Protein AF-A0A926TEL1-F1 (afdb_monomer_lite)

Structure (mmCIF, N/CA/C/O backbone):
data_AF-A0A926TEL1-F1
#
_entry.id   AF-A0A926TEL1-F1
#
loop_
_atom_site.group_PDB
_atom_site.id
_atom_site.type_symbol
_atom_site.label_atom_id
_atom_site.label_alt_id
_atom_site.label_comp_id
_atom_site.label_asym_id
_atom_site.label_entity_id
_atom_site.label_seq_id
_a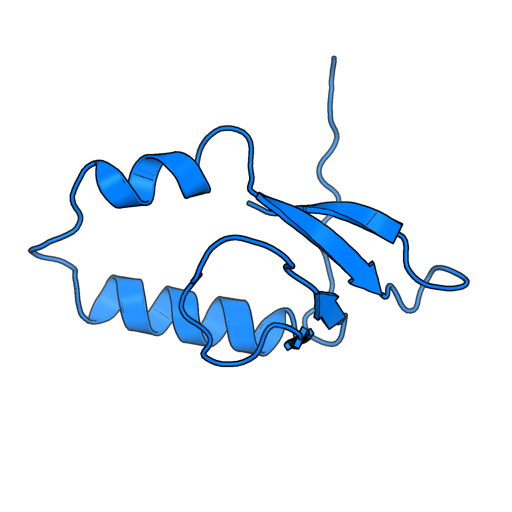tom_site.pdbx_PDB_ins_code
_atom_site.Cartn_x
_atom_site.Cartn_y
_atom_site.Cartn_z
_atom_site.occupancy
_atom_site.B_iso_or_equiv
_atom_site.auth_seq_id
_atom_site.auth_comp_id
_atom_site.auth_asym_id
_atom_site.auth_atom_id
_atom_site.pdbx_PDB_model_num
ATOM 1 N N . MET A 1 1 ? -14.152 5.781 -18.885 1.00 36.34 1 MET A N 1
ATOM 2 C CA . MET A 1 1 ? -14.744 5.652 -17.538 1.00 36.34 1 MET A CA 1
ATOM 3 C C . MET A 1 1 ? -13.811 6.385 -16.596 1.00 36.34 1 MET A C 1
ATOM 5 O O . MET A 1 1 ? -12.618 6.157 -16.691 1.00 36.34 1 MET A O 1
ATOM 9 N N . ASN A 1 2 ? -14.306 7.326 -15.789 1.00 45.81 2 ASN A N 1
ATOM 10 C CA . ASN A 1 2 ? -13.484 7.971 -14.762 1.00 45.81 2 ASN A CA 1
ATOM 11 C C . ASN A 1 2 ? -13.374 6.997 -13.589 1.00 45.81 2 ASN A C 1
ATOM 13 O O . ASN A 1 2 ? -14.183 7.054 -12.667 1.00 45.81 2 ASN A O 1
ATOM 17 N N . GLU A 1 3 ? -12.425 6.070 -13.661 1.00 56.38 3 GLU A N 1
ATOM 18 C CA . GLU A 1 3 ? -11.984 5.306 -12.496 1.00 56.38 3 GLU A CA 1
ATOM 19 C C . GLU A 1 3 ? -11.286 6.303 -11.566 1.00 56.38 3 GLU A C 1
ATOM 21 O O . GLU A 1 3 ? -10.104 6.613 -11.705 1.00 56.38 3 GLU A O 1
ATOM 26 N N . GLN A 1 4 ? -12.077 6.936 -10.698 1.00 67.00 4 GLN A N 1
ATOM 27 C CA . GLN A 1 4 ? -11.579 7.869 -9.698 1.00 67.00 4 GLN A CA 1
ATOM 28 C C . GLN A 1 4 ? -10.853 7.042 -8.645 1.00 67.00 4 GLN A C 1
ATOM 30 O O . GLN A 1 4 ? -11.466 6.530 -7.713 1.00 67.00 4 GLN A O 1
ATOM 35 N N . PHE A 1 5 ? -9.547 6.870 -8.836 1.00 73.44 5 PHE A N 1
ATOM 36 C CA . PHE A 1 5 ? -8.667 6.390 -7.783 1.00 73.44 5 PHE A CA 1
ATOM 37 C C . PHE A 1 5 ? -8.835 7.316 -6.582 1.00 73.44 5 PHE A C 1
ATOM 39 O O . PHE A 1 5 ? -8.588 8.521 -6.676 1.00 73.44 5 PHE A O 1
ATOM 46 N N . GLU A 1 6 ? -9.294 6.757 -5.470 1.00 79.88 6 GLU A N 1
ATOM 47 C CA . GLU A 1 6 ? -9.361 7.486 -4.216 1.00 79.88 6 GLU A CA 1
ATOM 48 C C . GLU A 1 6 ? -8.030 7.334 -3.477 1.00 79.88 6 GLU A C 1
ATOM 50 O O . GLU A 1 6 ? -7.500 6.222 -3.404 1.00 79.88 6 GLU A O 1
ATOM 55 N N . PRO A 1 7 ? -7.482 8.424 -2.917 1.00 82.44 7 PRO A N 1
ATOM 56 C CA . PRO A 1 7 ? -6.279 8.332 -2.112 1.00 82.44 7 PRO A CA 1
ATOM 57 C C . PRO A 1 7 ? -6.555 7.491 -0.864 1.00 82.44 7 PRO A C 1
ATOM 59 O O . PRO A 1 7 ? -7.564 7.683 -0.176 1.00 82.44 7 PRO A O 1
ATOM 62 N N . LEU A 1 8 ? -5.633 6.576 -0.575 1.00 85.25 8 LEU A N 1
ATOM 63 C CA . LEU A 1 8 ? -5.621 5.819 0.668 1.00 85.25 8 LEU A CA 1
ATOM 64 C C . LEU A 1 8 ? -4.809 6.565 1.731 1.00 85.25 8 LEU A C 1
ATOM 66 O O . LEU A 1 8 ? -3.853 7.278 1.422 1.00 85.25 8 LEU A O 1
ATOM 70 N N . SER A 1 9 ? -5.194 6.402 2.991 1.00 87.50 9 SER A N 1
ATOM 71 C CA . SER A 1 9 ? -4.439 6.923 4.131 1.00 87.50 9 SER A CA 1
ATOM 72 C C . SER A 1 9 ? -3.261 6.007 4.460 1.00 87.50 9 SER A C 1
ATOM 74 O O . SER A 1 9 ? -3.356 4.793 4.308 1.00 87.50 9 SER A O 1
ATOM 76 N N . ASN A 1 10 ? -2.176 6.570 4.997 1.00 87.25 10 ASN A N 1
ATOM 77 C CA . ASN A 1 10 ? -0.954 5.828 5.330 1.00 87.25 10 ASN A CA 1
ATOM 78 C C . ASN A 1 10 ? -1.184 4.640 6.276 1.00 87.25 10 ASN A C 1
ATOM 80 O O . ASN A 1 10 ? -0.437 3.665 6.228 1.00 87.25 10 ASN A O 1
ATOM 84 N N . ASP A 1 11 ? -2.196 4.719 7.140 1.00 89.31 11 ASP A N 1
ATOM 85 C CA . ASP A 1 11 ? -2.522 3.648 8.079 1.00 89.31 11 ASP A CA 1
ATOM 86 C C . ASP A 1 11 ? -3.369 2.524 7.471 1.00 89.31 11 ASP A C 1
ATOM 88 O O . ASP A 1 11 ? -3.479 1.461 8.088 1.00 89.31 11 ASP A O 1
ATOM 92 N N . GLU A 1 12 ? -3.998 2.750 6.313 1.00 89.38 12 GLU A N 1
ATOM 93 C CA . GLU A 1 12 ? -4.811 1.734 5.645 1.00 89.38 12 GLU A CA 1
ATOM 94 C C . GLU A 1 12 ? -3.928 0.577 5.180 1.00 89.38 12 GLU A C 1
ATOM 96 O O . GLU A 1 12 ? -2.730 0.730 4.930 1.00 89.38 12 GLU A O 1
ATOM 101 N N . VAL A 1 13 ? -4.519 -0.614 5.122 1.00 90.00 13 VAL A N 1
ATOM 102 C CA . VAL A 1 13 ? -3.775 -1.852 4.881 1.00 90.00 13 VAL A CA 1
ATOM 103 C C . VAL A 1 13 ? -4.108 -2.372 3.497 1.00 90.00 13 VAL A C 1
ATOM 105 O O . VAL A 1 13 ? -5.275 -2.495 3.137 1.00 90.00 13 VAL A O 1
ATOM 108 N N . LEU A 1 14 ? -3.078 -2.707 2.735 1.00 88.44 14 LEU A N 1
ATOM 109 C CA . LEU A 1 14 ? -3.185 -3.339 1.433 1.00 88.44 14 LEU A CA 1
ATOM 110 C C . LEU A 1 14 ? -2.816 -4.813 1.539 1.00 88.44 14 LEU A C 1
ATOM 112 O O . LEU A 1 14 ? -1.897 -5.194 2.264 1.00 88.44 14 LEU A O 1
ATOM 116 N N . PHE A 1 15 ? -3.535 -5.634 0.786 1.00 86.88 15 PHE A N 1
ATOM 117 C CA . PHE A 1 15 ? -3.212 -7.021 0.515 1.00 86.88 15 PHE A CA 1
ATOM 118 C C . PHE A 1 15 ? -3.068 -7.229 -0.990 1.00 86.88 15 PHE A C 1
ATOM 120 O O . PHE A 1 15 ? -3.971 -6.897 -1.759 1.00 86.88 15 PHE A O 1
ATOM 127 N N . VAL A 1 16 ? -1.943 -7.803 -1.408 1.00 82.19 16 VAL A N 1
ATOM 128 C CA . VAL A 1 16 ? -1.653 -8.124 -2.808 1.00 82.19 16 VAL A CA 1
ATOM 129 C C . VAL A 1 16 ? -1.344 -9.615 -2.906 1.00 82.19 16 VAL A C 1
ATOM 131 O O . VAL A 1 16 ? -0.399 -10.119 -2.303 1.00 82.19 16 VAL A O 1
ATOM 134 N N . SER A 1 17 ? -2.183 -10.329 -3.657 1.00 69.69 17 SER A N 1
ATOM 135 C CA . SER A 1 17 ? -2.133 -11.790 -3.812 1.00 69.69 17 SER A CA 1
ATOM 136 C C . SER A 1 17 ? -1.061 -12.243 -4.811 1.00 69.69 17 SER A C 1
ATOM 138 O O . SER A 1 17 ? -0.431 -13.287 -4.634 1.00 69.69 17 SER A O 1
ATOM 140 N N . VAL A 1 18 ? -0.843 -11.458 -5.871 1.00 59.88 18 VAL A N 1
ATOM 141 C CA . VAL A 1 18 ? 0.020 -11.823 -6.999 1.00 59.88 18 VA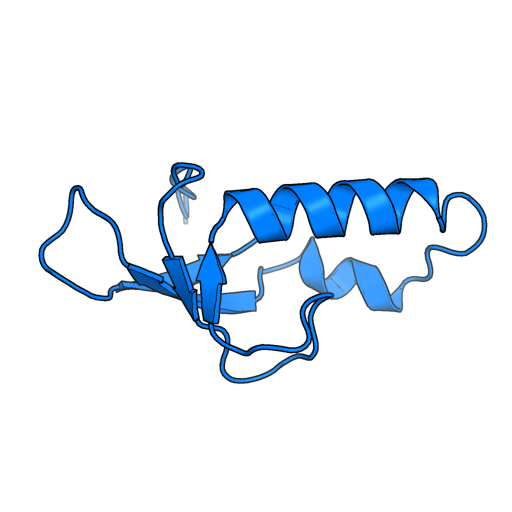L A CA 1
ATOM 142 C C . VAL A 1 18 ? 0.833 -10.609 -7.430 1.00 59.88 18 VAL A C 1
ATOM 144 O O . VAL A 1 18 ? 0.289 -9.533 -7.645 1.00 59.88 18 VAL A O 1
ATOM 147 N N . GLY A 1 19 ? 2.141 -10.812 -7.569 1.00 56.94 19 GLY A N 1
ATOM 148 C CA . GLY A 1 19 ? 3.109 -9.760 -7.860 1.00 56.94 19 GLY A CA 1
ATOM 149 C C . GLY A 1 19 ? 3.973 -9.507 -6.634 1.00 56.94 19 GLY A C 1
ATOM 150 O O . GLY A 1 19 ? 3.512 -8.974 -5.630 1.00 56.94 19 GLY A O 1
ATOM 151 N N . ARG A 1 20 ? 5.243 -9.919 -6.700 1.00 52.91 20 ARG A N 1
ATOM 152 C CA . ARG A 1 20 ? 6.268 -9.480 -5.747 1.00 52.91 20 ARG A CA 1
ATOM 153 C C . ARG A 1 20 ? 6.530 -7.998 -5.996 1.00 52.91 20 ARG A C 1
ATOM 155 O O . ARG A 1 20 ? 7.489 -7.631 -6.662 1.00 52.91 20 ARG A O 1
ATOM 162 N N . ILE A 1 21 ? 5.646 -7.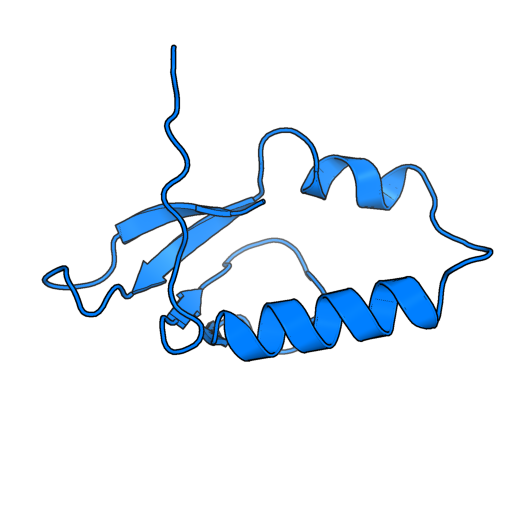154 -5.504 1.00 57.44 21 ILE A N 1
ATOM 163 C CA . ILE A 1 21 ? 5.913 -5.732 -5.396 1.00 57.44 21 ILE A CA 1
ATOM 164 C C . ILE A 1 21 ? 6.721 -5.567 -4.125 1.00 57.44 21 ILE A C 1
ATOM 166 O O . ILE A 1 21 ? 6.214 -6.017 -3.109 1.00 57.44 21 ILE A O 1
ATOM 170 N N . LEU A 1 22 ? 7.908 -4.951 -4.220 1.00 61.91 22 LEU A N 1
ATOM 171 C CA . LEU A 1 22 ? 8.800 -4.338 -3.205 1.00 61.91 22 LEU A CA 1
ATOM 172 C C . LEU A 1 22 ? 8.843 -4.888 -1.756 1.00 61.91 22 LEU A C 1
ATOM 174 O O . LEU A 1 22 ? 9.915 -4.967 -1.164 1.00 61.91 22 LEU A O 1
ATOM 178 N N . MET A 1 23 ? 7.714 -5.277 -1.185 1.00 65.12 23 MET A N 1
ATOM 179 C CA . MET A 1 23 ? 7.490 -5.902 0.107 1.00 65.12 23 MET A CA 1
ATOM 180 C C . MET A 1 23 ? 7.604 -7.436 0.050 1.00 65.12 23 MET A C 1
ATOM 182 O O . MET A 1 23 ? 7.111 -8.111 -0.853 1.00 65.12 23 MET A O 1
ATOM 186 N N . ALA A 1 24 ? 8.223 -8.020 1.079 1.00 67.81 24 ALA A N 1
ATOM 187 C CA . ALA A 1 24 ? 8.312 -9.476 1.244 1.00 67.81 24 ALA A CA 1
ATOM 188 C C . ALA A 1 24 ? 6.994 -10.114 1.728 1.00 67.81 24 ALA A C 1
ATOM 190 O O . ALA A 1 24 ? 6.787 -11.314 1.546 1.00 67.81 24 ALA A O 1
ATOM 191 N N . ASN A 1 25 ? 6.123 -9.315 2.352 1.00 78.06 25 ASN A N 1
ATOM 192 C CA . ASN A 1 25 ? 4.846 -9.753 2.901 1.00 78.06 25 ASN A CA 1
ATOM 193 C C . ASN A 1 25 ? 3.700 -9.377 1.953 1.00 78.06 25 ASN A C 1
ATOM 195 O O . ASN A 1 25 ? 3.725 -8.286 1.388 1.00 78.06 25 ASN A O 1
ATOM 199 N N . PRO A 1 26 ? 2.666 -10.224 1.824 1.00 81.38 26 PRO A N 1
ATOM 200 C CA . PRO A 1 26 ? 1.518 -9.933 0.970 1.00 81.38 26 PRO A CA 1
ATOM 201 C C . PRO A 1 26 ? 0.563 -8.900 1.584 1.00 81.38 26 PRO A C 1
ATOM 203 O O . PRO A 1 26 ? -0.299 -8.392 0.880 1.00 81.38 26 PRO A O 1
ATOM 206 N N . THR A 1 27 ? 0.695 -8.596 2.881 1.00 86.81 27 THR A N 1
ATOM 207 C CA . THR A 1 27 ? -0.093 -7.585 3.598 1.00 86.81 27 THR A CA 1
ATOM 208 C C . THR A 1 27 ? 0.834 -6.542 4.208 1.00 86.81 27 THR A C 1
ATOM 210 O O . THR A 1 27 ? 1.783 -6.912 4.901 1.00 86.81 27 THR A O 1
ATOM 213 N N . PHE A 1 28 ? 0.553 -5.262 3.983 1.00 87.50 28 PHE A N 1
ATOM 214 C CA . PHE A 1 28 ? 1.358 -4.139 4.475 1.00 87.50 28 PHE A CA 1
ATOM 215 C C . PHE A 1 28 ? 0.527 -2.855 4.548 1.00 87.50 28 PHE A C 1
ATOM 217 O O . PHE A 1 28 ? -0.525 -2.750 3.914 1.00 87.50 28 PHE A O 1
ATOM 224 N N . LYS A 1 29 ? 0.979 -1.867 5.323 1.00 90.31 29 LYS A N 1
ATOM 225 C CA . LYS A 1 29 ? 0.355 -0.538 5.336 1.00 90.31 29 LYS A CA 1
ATOM 226 C C . LYS A 1 29 ? 0.713 0.267 4.087 1.00 90.31 29 LYS A C 1
ATOM 228 O O . LYS A 1 29 ? 1.798 0.115 3.531 1.00 90.31 29 LYS A O 1
ATOM 233 N N . VAL A 1 30 ? -0.162 1.193 3.699 1.00 87.75 30 VAL A N 1
ATOM 234 C CA . VAL A 1 30 ? 0.095 2.134 2.593 1.00 87.75 30 VAL A CA 1
ATOM 235 C C . VAL A 1 30 ? 1.353 2.965 2.855 1.00 87.75 30 VAL A C 1
ATOM 237 O O . VAL A 1 30 ? 2.156 3.138 1.947 1.00 87.75 30 VAL A O 1
ATOM 240 N N . GLY A 1 31 ? 1.577 3.415 4.093 1.00 88.00 31 GLY A N 1
ATOM 241 C CA . GLY A 1 31 ? 2.799 4.144 4.452 1.00 88.00 31 GLY A CA 1
ATOM 242 C C . GLY A 1 31 ? 4.073 3.325 4.218 1.00 88.00 31 GLY A C 1
ATOM 243 O O . GLY A 1 31 ? 5.021 3.830 3.631 1.00 88.00 31 GLY A O 1
ATOM 244 N N . GLU A 1 32 ? 4.062 2.037 4.577 1.00 86.75 32 GLU A N 1
ATOM 245 C CA . GLU A 1 32 ? 5.208 1.143 4.348 1.00 86.75 32 GLU A CA 1
ATOM 246 C C . GLU A 1 32 ? 5.472 0.931 2.853 1.00 86.75 32 GLU A C 1
ATOM 248 O O . GLU A 1 32 ? 6.625 0.858 2.433 1.00 86.75 32 GLU A O 1
ATOM 253 N N . LEU A 1 33 ? 4.410 0.866 2.040 1.00 83.19 33 LEU A N 1
ATOM 254 C CA . LEU A 1 33 ? 4.541 0.797 0.587 1.00 83.19 33 LEU A CA 1
ATOM 255 C C . LEU A 1 33 ? 5.183 2.068 0.021 1.00 83.19 33 LEU A C 1
ATOM 257 O O . LEU A 1 33 ? 6.059 1.965 -0.833 1.00 83.19 33 LEU A O 1
ATOM 261 N N . LEU A 1 34 ? 4.756 3.249 0.480 1.00 83.38 34 LEU A N 1
ATOM 262 C CA . LEU A 1 34 ? 5.300 4.532 0.027 1.00 83.38 34 LEU A CA 1
ATOM 263 C C . LEU A 1 34 ? 6.774 4.686 0.409 1.00 83.38 34 LEU A C 1
ATOM 265 O O . LEU A 1 34 ? 7.570 5.111 -0.426 1.00 83.38 34 LEU A O 1
ATOM 269 N N . ASP A 1 35 ? 7.143 4.291 1.627 1.00 86.81 35 ASP A N 1
ATOM 270 C CA . ASP A 1 35 ? 8.534 4.304 2.085 1.00 86.81 35 ASP A CA 1
ATOM 271 C C . ASP A 1 35 ? 9.395 3.336 1.256 1.00 86.81 35 ASP A C 1
ATOM 273 O O . ASP A 1 35 ? 10.470 3.704 0.779 1.00 86.81 35 ASP A O 1
ATOM 277 N N . ALA A 1 36 ? 8.906 2.113 1.017 1.00 80.88 36 ALA A N 1
ATOM 278 C CA . ALA A 1 36 ? 9.599 1.124 0.193 1.00 80.88 36 ALA A CA 1
ATOM 279 C C . ALA A 1 36 ? 9.721 1.568 -1.273 1.00 80.88 36 ALA A C 1
ATOM 281 O O . ALA A 1 36 ? 10.750 1.326 -1.905 1.00 80.88 36 ALA A O 1
ATOM 282 N N . LEU A 1 37 ? 8.693 2.231 -1.810 1.00 79.06 37 LEU A N 1
ATOM 283 C CA . LEU A 1 37 ? 8.709 2.803 -3.152 1.00 79.06 37 LEU A CA 1
ATOM 284 C C . LEU A 1 37 ? 9.733 3.931 -3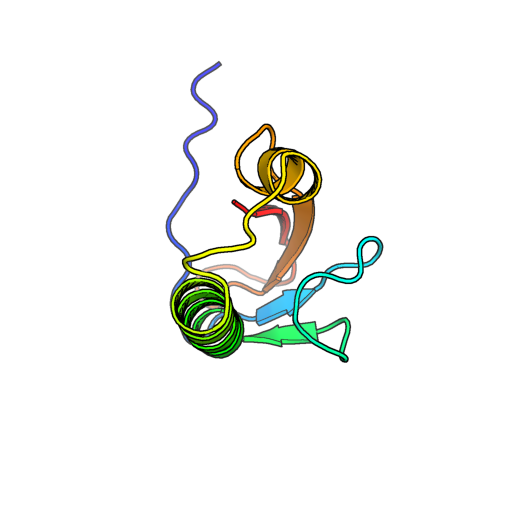.246 1.00 79.06 37 LEU A C 1
ATOM 286 O O . LEU A 1 37 ? 10.566 3.897 -4.145 1.00 79.06 37 LEU A O 1
ATOM 290 N N . ALA A 1 38 ? 9.717 4.884 -2.313 1.00 81.69 38 ALA A N 1
ATOM 291 C CA . ALA A 1 38 ? 10.679 5.981 -2.274 1.00 81.69 38 ALA A CA 1
ATOM 292 C C . ALA A 1 38 ? 12.120 5.458 -2.199 1.00 81.69 38 ALA A C 1
ATOM 294 O O . ALA A 1 38 ? 12.969 5.890 -2.975 1.00 81.69 38 ALA A O 1
ATOM 295 N N . GLN A 1 39 ? 12.370 4.465 -1.340 1.00 80.56 39 GLN A N 1
ATOM 296 C CA . GLN A 1 39 ? 13.675 3.816 -1.240 1.00 80.56 39 GLN A CA 1
ATOM 297 C C . GLN A 1 39 ? 14.069 3.129 -2.554 1.00 80.56 39 GLN A C 1
ATOM 299 O O . GLN A 1 39 ? 15.195 3.287 -3.015 1.00 80.56 39 GLN A O 1
ATOM 304 N N . ALA A 1 40 ? 13.144 2.408 -3.193 1.00 74.81 40 ALA A N 1
ATOM 305 C CA . ALA A 1 40 ? 13.409 1.740 -4.463 1.00 74.81 40 ALA A CA 1
ATOM 306 C C . ALA A 1 40 ? 13.687 2.724 -5.610 1.00 74.81 40 ALA A C 1
ATOM 308 O O . ALA A 1 40 ? 14.489 2.400 -6.480 1.00 74.81 40 ALA A O 1
ATOM 309 N N . VAL A 1 41 ? 13.040 3.897 -5.614 1.00 73.38 41 VAL A N 1
ATOM 310 C CA . VAL A 1 41 ? 13.302 4.989 -6.568 1.00 73.38 41 VAL A CA 1
ATOM 311 C C . VAL A 1 41 ? 14.710 5.542 -6.348 1.00 73.38 41 VAL A C 1
ATOM 313 O O . VAL A 1 41 ? 15.479 5.642 -7.296 1.00 73.38 41 VAL A O 1
ATOM 316 N N . SER A 1 42 ? 15.063 5.858 -5.098 1.00 75.50 42 SER A N 1
ATOM 317 C CA . SER A 1 42 ? 16.380 6.402 -4.747 1.00 75.50 42 SER A CA 1
ATOM 318 C C . SER A 1 42 ? 17.525 5.416 -4.999 1.00 75.50 42 SER A C 1
ATOM 320 O O . SER A 1 42 ? 18.593 5.824 -5.441 1.00 75.50 42 SER A O 1
ATOM 322 N N . ASP A 1 43 ? 17.314 4.120 -4.760 1.00 71.31 43 ASP A N 1
ATOM 323 C CA . ASP A 1 43 ? 18.342 3.091 -4.965 1.00 71.31 43 ASP A CA 1
ATOM 324 C C . ASP A 1 43 ? 18.535 2.715 -6.446 1.00 71.31 43 ASP A C 1
ATOM 326 O O . ASP A 1 43 ? 19.551 2.112 -6.798 1.00 71.31 43 ASP A O 1
ATOM 330 N N . ARG A 1 44 ? 17.565 3.032 -7.318 1.00 63.25 44 ARG A N 1
ATOM 331 C CA . ARG A 1 44 ? 17.540 2.621 -8.735 1.00 63.25 44 ARG A CA 1
ATOM 332 C C . ARG A 1 44 ? 17.481 3.780 -9.729 1.00 63.25 44 ARG A C 1
ATOM 334 O O . ARG A 1 44 ? 17.079 3.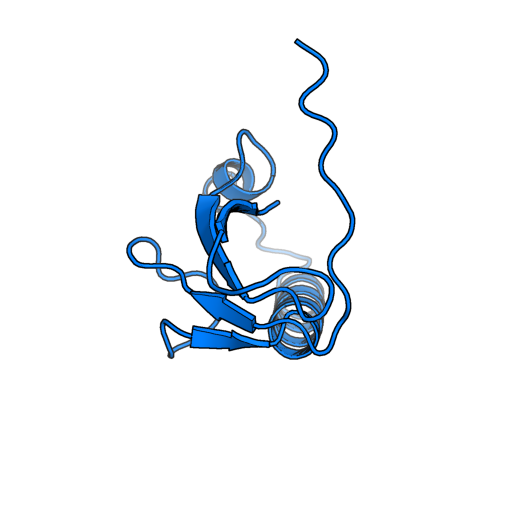550 -10.866 1.00 63.25 44 ARG A O 1
ATOM 341 N N . GLU A 1 45 ? 17.920 4.986 -9.356 1.00 56.25 45 GLU A N 1
ATOM 342 C CA . GLU A 1 45 ? 17.935 6.150 -10.267 1.00 56.25 45 GLU A CA 1
ATOM 343 C C . GLU A 1 45 ? 18.635 5.876 -11.623 1.00 56.25 45 GLU A C 1
ATOM 345 O O . GLU A 1 45 ? 18.313 6.539 -12.605 1.00 56.25 45 GLU A O 1
ATOM 350 N N . ASP A 1 46 ? 19.520 4.870 -11.714 1.00 56.72 46 ASP A N 1
ATOM 351 C CA . ASP A 1 46 ? 20.230 4.471 -12.947 1.00 56.72 46 ASP A CA 1
ATOM 352 C C . ASP A 1 46 ? 19.652 3.216 -13.664 1.00 56.72 46 ASP A C 1
ATOM 354 O O . ASP A 1 46 ? 20.015 2.955 -14.807 1.00 56.72 46 ASP A O 1
ATOM 358 N N . ASP A 1 47 ? 18.753 2.433 -13.040 1.00 55.09 47 ASP A N 1
ATOM 359 C CA . ASP A 1 47 ? 18.381 1.062 -13.486 1.00 55.09 47 ASP A CA 1
ATOM 360 C C . ASP A 1 47 ? 16.853 0.817 -13.534 1.00 55.09 47 ASP A C 1
ATOM 362 O O . ASP A 1 47 ? 16.359 -0.308 -13.420 1.00 55.09 47 ASP A O 1
ATOM 366 N N . TRP A 1 48 ? 16.053 1.878 -13.665 1.00 59.03 48 TRP A N 1
ATOM 367 C CA . TRP A 1 48 ? 14.605 1.746 -13.850 1.00 59.03 48 TRP A CA 1
ATOM 368 C C . TRP A 1 48 ? 14.272 1.282 -15.277 1.00 59.03 48 TRP A C 1
ATOM 370 O O . TRP A 1 48 ? 14.140 2.085 -16.196 1.00 59.03 48 TRP A O 1
ATOM 380 N N . SER A 1 49 ? 14.154 -0.037 -15.458 1.00 53.62 49 SER A N 1
ATOM 381 C CA . SER A 1 49 ? 13.725 -0.667 -16.714 1.00 53.62 49 SER A CA 1
ATOM 382 C C . SER A 1 49 ? 12.198 -0.688 -16.891 1.00 53.62 49 SER A C 1
ATOM 384 O O . SER A 1 49 ? 11.446 -0.611 -15.910 1.00 53.62 49 SER A O 1
ATOM 386 N N . ASP A 1 50 ? 11.764 -0.889 -18.145 1.00 52.22 50 ASP A N 1
ATOM 387 C CA . ASP A 1 50 ? 10.369 -1.048 -18.600 1.00 52.22 50 ASP A CA 1
ATOM 388 C C . ASP A 1 50 ? 9.559 -2.111 -17.815 1.00 52.22 50 ASP A C 1
ATOM 390 O O . ASP A 1 50 ? 8.329 -2.087 -17.804 1.00 52.22 50 ASP A O 1
ATOM 394 N N . ASP A 1 51 ? 10.215 -3.036 -17.099 1.00 51.38 51 ASP A N 1
ATOM 395 C CA . ASP A 1 51 ? 9.542 -4.026 -16.240 1.00 51.38 51 ASP A CA 1
ATOM 396 C C . ASP A 1 51 ? 8.806 -3.384 -15.044 1.00 51.38 51 ASP A C 1
ATOM 398 O O . ASP A 1 51 ? 7.871 -3.975 -14.500 1.00 51.38 51 ASP A O 1
ATOM 402 N N . ASN A 1 52 ? 9.183 -2.163 -14.638 1.00 54.75 52 ASN A N 1
ATOM 403 C CA . ASN A 1 52 ? 8.498 -1.415 -13.574 1.00 54.75 52 ASN A CA 1
ATOM 404 C C . ASN A 1 52 ? 7.305 -0.587 -14.095 1.00 54.75 52 ASN A C 1
ATOM 406 O O . ASN A 1 52 ? 6.475 -0.126 -13.309 1.00 54.75 52 ASN A O 1
ATOM 410 N N . GLU A 1 53 ? 7.186 -0.420 -15.414 1.00 54.06 53 GLU A N 1
ATOM 411 C CA . GLU A 1 53 ? 6.176 0.425 -16.062 1.00 54.06 53 GLU A CA 1
ATOM 412 C C . GLU A 1 53 ? 4.761 -0.156 -15.921 1.00 54.06 53 GLU A C 1
ATOM 414 O O . GLU A 1 53 ? 3.781 0.576 -15.773 1.00 54.06 53 GLU A O 1
ATOM 419 N N . GLY A 1 54 ? 4.656 -1.488 -15.841 1.00 53.44 54 GLY A N 1
ATOM 420 C CA . GLY A 1 54 ? 3.394 -2.192 -15.606 1.00 53.44 54 GLY A CA 1
ATOM 421 C C . GLY A 1 54 ? 2.720 -1.831 -14.279 1.00 53.44 54 GLY A C 1
ATOM 422 O O . GLY A 1 54 ? 1.507 -1.991 -14.149 1.00 53.44 54 GLY A O 1
ATOM 423 N N . TRP A 1 55 ? 3.474 -1.298 -13.311 1.00 60.38 55 TRP A N 1
ATOM 424 C CA . TRP A 1 55 ? 2.917 -0.860 -12.034 1.00 60.38 55 TRP A CA 1
ATOM 425 C C . TRP A 1 55 ? 2.252 0.522 -12.127 1.00 60.38 55 TRP A C 1
ATOM 427 O O . TRP A 1 55 ? 1.192 0.733 -11.538 1.00 60.38 55 TRP A O 1
ATOM 437 N N . PHE 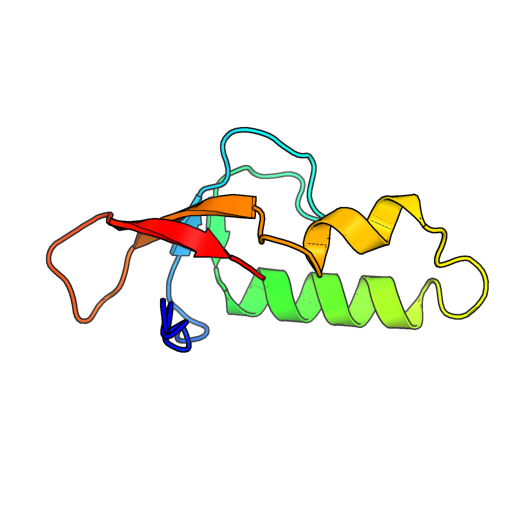A 1 56 ? 2.814 1.418 -12.947 1.00 60.19 56 PHE A N 1
ATOM 438 C CA . PHE A 1 56 ? 2.252 2.740 -13.252 1.00 60.19 56 PHE A CA 1
ATOM 439 C C . PHE A 1 56 ? 1.184 2.719 -14.359 1.00 60.19 56 PHE A C 1
ATOM 441 O O . PHE A 1 56 ? 0.557 3.747 -14.622 1.00 60.19 56 PHE A O 1
ATOM 448 N N . GLY A 1 57 ? 0.981 1.570 -15.008 1.00 65.81 57 GLY A N 1
ATOM 449 C CA . GLY A 1 57 ? -0.063 1.354 -16.006 1.00 65.81 57 GLY A CA 1
ATOM 450 C C . GLY A 1 57 ? -1.459 1.238 -15.385 1.00 65.81 57 GLY A C 1
ATOM 451 O O . GLY A 1 57 ? -1.979 2.159 -14.758 1.00 65.81 57 GLY A O 1
ATOM 452 N N . ASP A 1 58 ? -2.094 0.084 -15.565 1.00 67.38 58 ASP A N 1
ATOM 453 C CA . ASP A 1 58 ? -3.478 -0.160 -15.139 1.00 67.38 58 ASP A CA 1
ATOM 454 C C . ASP A 1 58 ? -3.653 -0.412 -13.624 1.00 67.38 58 ASP A C 1
ATOM 456 O O . ASP A 1 58 ? -4.780 -0.620 -13.158 1.00 67.38 58 ASP A O 1
ATOM 460 N N . GLY A 1 59 ? -2.556 -0.384 -12.859 1.00 73.56 59 GLY A N 1
ATOM 461 C CA . GLY A 1 59 ? -2.504 -0.709 -11.435 1.00 73.56 59 GLY A CA 1
ATOM 462 C C . GLY A 1 59 ? -2.568 -2.213 -11.153 1.00 73.56 59 GLY A C 1
ATOM 463 O O . GLY A 1 59 ? -2.975 -3.020 -11.991 1.00 73.56 59 GLY A O 1
ATOM 464 N N . LEU A 1 60 ? -2.168 -2.604 -9.945 1.00 77.75 60 LEU A N 1
ATOM 465 C CA . LEU A 1 60 ? -2.145 -4.003 -9.517 1.00 77.75 60 LEU A CA 1
ATOM 466 C C . LEU A 1 60 ? -3.385 -4.352 -8.703 1.00 77.75 60 LEU A C 1
ATOM 468 O O . LEU A 1 60 ? -3.813 -3.579 -7.847 1.00 77.75 60 LEU A O 1
ATOM 472 N N . GLU A 1 61 ? -3.964 -5.523 -8.978 1.00 82.94 61 GLU A N 1
ATOM 473 C CA . GLU A 1 61 ? -5.128 -6.026 -8.250 1.00 82.94 61 GLU A CA 1
ATOM 474 C C . GLU A 1 61 ? -4.789 -6.230 -6.770 1.00 82.94 61 GLU A C 1
ATOM 476 O O . GLU A 1 61 ? -3.862 -6.962 -6.414 1.00 82.94 61 GLU A O 1
ATOM 481 N N . CYS A 1 62 ? -5.564 -5.588 -5.900 1.00 85.69 62 CYS A N 1
ATOM 482 C CA . CYS A 1 62 ? -5.353 -5.623 -4.463 1.00 85.69 62 CYS A CA 1
ATOM 483 C C . CYS A 1 62 ? -6.673 -5.624 -3.688 1.00 85.69 62 CYS A C 1
ATOM 485 O O . CYS A 1 62 ? -7.740 -5.266 -4.193 1.00 85.69 62 CYS A O 1
ATOM 487 N N . GLU A 1 63 ? -6.584 -5.984 -2.415 1.00 89.44 63 GLU A N 1
ATOM 488 C CA . GLU A 1 63 ? -7.636 -5.785 -1.426 1.00 89.44 63 GLU A CA 1
ATOM 489 C C . GLU A 1 63 ? -7.166 -4.724 -0.428 1.00 89.44 63 GLU A C 1
ATOM 491 O O . GLU A 1 63 ? -6.110 -4.862 0.179 1.00 89.44 63 GLU A O 1
ATOM 496 N N . ALA A 1 64 ? -7.930 -3.646 -0.269 1.00 88.69 64 ALA A N 1
ATOM 497 C CA . ALA A 1 64 ? -7.648 -2.561 0.660 1.00 88.69 64 ALA A CA 1
ATOM 498 C C . ALA A 1 64 ? -8.599 -2.627 1.859 1.00 88.69 64 ALA A C 1
ATOM 500 O O . ALA A 1 64 ? -9.820 -2.676 1.700 1.00 88.69 64 ALA A O 1
ATOM 501 N N . LEU A 1 65 ? -8.053 -2.599 3.068 1.00 89.62 65 LEU A N 1
ATOM 502 C CA . LEU A 1 65 ? -8.804 -2.407 4.300 1.00 89.62 65 LEU A CA 1
ATOM 503 C C . LEU A 1 65 ? -8.801 -0.919 4.644 1.00 89.62 65 LEU A C 1
ATOM 505 O O . LEU A 1 65 ? -7.805 -0.382 5.137 1.00 89.62 65 LEU A O 1
ATOM 509 N N . ARG A 1 66 ? -9.935 -0.267 4.390 1.00 85.50 66 ARG A N 1
ATOM 510 C CA . ARG A 1 66 ? -10.138 1.156 4.675 1.00 85.50 66 ARG A CA 1
ATOM 511 C C . ARG A 1 66 ? -10.800 1.338 6.027 1.00 85.50 66 ARG A C 1
ATOM 513 O O . ARG A 1 66 ? -11.788 0.671 6.317 1.00 85.50 66 ARG A O 1
ATOM 520 N N . PHE A 1 67 ? -10.332 2.288 6.832 1.00 81.38 67 PHE A N 1
ATOM 521 C CA . PHE A 1 67 ? -10.959 2.563 8.136 1.00 81.38 67 PHE A CA 1
ATOM 522 C C . PHE A 1 67 ? -12.279 3.325 8.023 1.00 81.38 67 PHE A C 1
ATOM 524 O O . PHE A 1 67 ? -13.106 3.276 8.930 1.00 81.38 67 PHE A O 1
ATOM 531 N N . SER A 1 68 ? -12.486 4.018 6.903 1.00 78.50 68 SER A N 1
ATOM 532 C CA . SER A 1 68 ? -13.751 4.678 6.570 1.00 78.50 68 SER A CA 1
ATOM 533 C C . SER A 1 68 ? -14.837 3.699 6.110 1.00 78.50 68 SER A C 1
ATOM 535 O O . SER A 1 68 ? -16.002 4.079 6.018 1.00 78.50 68 SER A O 1
ATOM 537 N N . SER A 1 69 ? -14.469 2.449 5.811 1.00 75.06 69 SER A N 1
ATOM 538 C CA . SER A 1 69 ? -15.346 1.433 5.229 1.00 75.06 69 SER A CA 1
ATOM 539 C C . SER A 1 69 ? -15.496 0.238 6.169 1.00 75.06 69 SER A C 1
ATOM 541 O O . SER A 1 69 ? -14.591 -0.096 6.929 1.00 75.06 69 SER A O 1
ATOM 543 N N . GLN A 1 70 ? -16.631 -0.461 6.112 1.00 77.06 70 GLN A N 1
ATOM 544 C CA . GLN A 1 70 ? -16.782 -1.718 6.849 1.00 77.06 70 GLN A CA 1
ATOM 545 C C . GLN A 1 70 ? -16.147 -2.882 6.076 1.00 77.06 70 GLN A C 1
ATOM 547 O O . GLN A 1 70 ? -16.838 -3.640 5.400 1.00 77.06 70 GLN A O 1
ATOM 552 N N . GLY A 1 71 ? -14.826 -3.031 6.205 1.00 85.25 71 GLY A N 1
ATOM 553 C CA . GLY A 1 71 ? -14.091 -4.231 5.792 1.00 85.25 71 GLY A CA 1
ATOM 554 C C . GLY A 1 71 ? -13.208 -4.071 4.554 1.00 85.25 71 GLY A C 1
ATOM 555 O O . GLY A 1 71 ? -12.872 -2.963 4.139 1.00 85.25 71 GLY A O 1
ATOM 556 N N . TRP A 1 72 ? -12.793 -5.215 4.006 1.00 89.06 72 TRP A N 1
ATOM 557 C CA . TRP A 1 72 ? -11.908 -5.300 2.845 1.00 89.06 72 TRP A CA 1
ATOM 558 C C . TRP A 1 72 ? -12.644 -4.946 1.554 1.00 89.06 72 TRP A C 1
ATOM 560 O O . TRP A 1 72 ? -13.750 -5.427 1.301 1.00 89.06 72 TRP A O 1
ATOM 570 N N . GLN A 1 73 ? -12.002 -4.138 0.719 1.00 88.81 73 GLN A N 1
ATOM 571 C CA . GLN A 1 73 ? -12.503 -3.714 -0.580 1.00 88.81 73 GLN A CA 1
ATOM 572 C C . GLN A 1 73 ? -11.529 -4.132 -1.674 1.00 88.81 73 GLN A C 1
ATOM 574 O O . GLN A 1 73 ? -10.343 -3.827 -1.609 1.00 88.81 73 GLN A O 1
ATOM 579 N N . ARG A 1 74 ? -12.032 -4.820 -2.698 1.00 88.00 74 ARG A N 1
ATOM 580 C CA . ARG A 1 74 ? -11.246 -5.153 -3.890 1.00 88.00 74 ARG A CA 1
ATOM 581 C C . ARG A 1 74 ? -11.093 -3.930 -4.778 1.00 88.00 74 ARG A C 1
ATOM 583 O O . ARG A 1 74 ? -12.059 -3.199 -4.985 1.00 88.00 74 ARG A O 1
ATOM 590 N N . GLY A 1 75 ? -9.904 -3.754 -5.334 1.00 84.88 75 GLY A N 1
ATOM 591 C CA . GLY A 1 75 ? -9.602 -2.658 -6.238 1.00 84.88 75 GLY A CA 1
ATOM 592 C C . GLY A 1 75 ? -8.258 -2.834 -6.927 1.00 84.88 75 GLY A C 1
ATOM 593 O O . GLY A 1 75 ? -7.719 -3.939 -7.006 1.00 84.88 75 GLY A O 1
ATOM 594 N N . ARG A 1 76 ? -7.734 -1.720 -7.434 1.00 80.75 76 ARG A N 1
ATOM 595 C CA . ARG A 1 76 ? -6.389 -1.636 -7.994 1.00 80.75 76 ARG A CA 1
ATOM 596 C C . ARG A 1 76 ? -5.604 -0.526 -7.315 1.00 80.75 76 ARG A C 1
ATOM 598 O O . ARG A 1 76 ? -6.169 0.532 -7.036 1.00 80.75 76 ARG A O 1
ATOM 605 N N . VAL A 1 77 ? -4.319 -0.768 -7.082 1.00 76.94 77 VAL A N 1
ATOM 606 C CA . VAL A 1 77 ? -3.373 0.214 -6.539 1.00 76.94 77 VAL A CA 1
ATOM 607 C C . VAL A 1 77 ? -2.349 0.604 -7.603 1.00 76.94 77 VAL A C 1
ATOM 609 O O . VAL A 1 77 ? -1.865 -0.259 -8.336 1.00 76.94 77 VAL A O 1
ATOM 612 N N . ARG A 1 78 ? -2.042 1.899 -7.684 1.00 75.06 78 ARG A N 1
ATOM 613 C CA . ARG A 1 78 ? -1.010 2.495 -8.539 1.00 75.06 78 ARG A CA 1
ATOM 614 C C . ARG A 1 78 ? -0.299 3.612 -7.785 1.00 75.06 78 ARG A C 1
ATOM 616 O O . ARG A 1 78 ? -0.964 4.194 -6.894 1.00 75.06 78 ARG A O 1
#

Secondary structure (DSSP, 8-state):
----PPPPPTT-EEE-SSS--S-SSSEEEHHHHHHHHHHHHHHTTTT--GGGHHHHSS-EEEEEE-TTSSSEEEEEE-

Radius of gyration: 13.04 Å; chains: 1; bounding box: 37×20×27 Å

Foldseek 3Di:
DPPPDDDADQAKKKAADDDPDQDPDRIDGNVVSVVSVVVVCVVQVPPDDPVCVVCVPPAGWIWIAGPVDDGIDTDGDD

Sequence (78 aa):
MNEQFEPLSNDEVLFVSVGRILMANPTFKVGELLDALAQAVSDREDDWSDDNEGWFGDGLECEALRFSSQGWQRGRVR

pLDDT: mean 74.28, std 13.42, range [36.34, 90.31]